Protein AF-A0A523E3P4-F1 (afdb_monomer_lite)

Secondary structure (DSSP, 8-state):
--------HHHHHHHHHHHHHTT--HHHHHHHHHHHHHH-------GGGGGTTTTGGGHHHHHHHHHHHHHHHSS--GGG--

Foldseek 3Di:
DDDDDDDPPVVVVVLCVVCVVVVHDSVVSVVVVVCVVVVPPDPPPPVVCVCPPVCVVCVVVVVVVVVVCCVVPVDDDPVRPD

Structure (mmCIF, N/CA/C/O backbone):
data_AF-A0A523E3P4-F1
#
_entry.id   AF-A0A523E3P4-F1
#
loop_
_atom_site.group_PDB
_atom_site.id
_atom_site.type_symbol
_atom_site.label_atom_id
_atom_site.label_alt_id
_atom_site.label_comp_id
_atom_site.label_asym_id
_atom_site.label_entity_id
_atom_site.label_seq_id
_atom_site.pdbx_PDB_ins_code
_atom_site.Cartn_x
_atom_site.Cartn_y
_atom_site.Cartn_z
_atom_site.occupancy
_atom_site.B_iso_or_equiv
_atom_site.auth_seq_id
_atom_site.auth_comp_id
_atom_site.auth_asym_id
_atom_site.auth_atom_id
_atom_site.pdbx_PDB_model_num
ATOM 1 N N . MET A 1 1 ? 2.032 -2.227 19.995 1.00 87.81 1 MET A N 1
ATOM 2 C CA . MET A 1 1 ? 1.842 -0.853 20.510 1.00 87.81 1 MET A CA 1
ATOM 3 C C . MET A 1 1 ? 0.408 -0.411 20.231 1.00 87.81 1 MET A C 1
ATOM 5 O O . MET A 1 1 ? -0.131 -0.820 19.208 1.00 87.81 1 MET A O 1
ATOM 9 N N . LYS A 1 2 ? -0.224 0.355 21.131 1.00 89.25 2 LYS A N 1
ATOM 10 C CA . LYS A 1 2 ? -1.524 0.998 20.872 1.00 89.25 2 LYS A CA 1
ATOM 11 C C . LYS A 1 2 ? -1.266 2.374 20.259 1.00 89.25 2 LYS A C 1
ATOM 13 O O . LYS A 1 2 ? -0.477 3.134 20.809 1.00 89.25 2 LYS A O 1
ATOM 18 N N . THR A 1 3 ? -1.940 2.676 19.156 1.00 93.75 3 THR A N 1
ATOM 19 C CA . THR A 1 3 ? -1.831 3.956 18.446 1.00 93.75 3 THR A CA 1
ATOM 20 C C . THR A 1 3 ? -3.236 4.487 18.206 1.00 93.75 3 THR A C 1
ATOM 22 O O . THR A 1 3 ? -4.125 3.720 17.833 1.00 93.75 3 THR A O 1
ATOM 25 N N . THR A 1 4 ? -3.441 5.778 18.443 1.00 94.75 4 THR A N 1
ATOM 26 C CA . THR A 1 4 ? -4.708 6.465 18.169 1.00 94.75 4 THR A CA 1
ATOM 27 C C . THR A 1 4 ? -4.560 7.233 16.860 1.00 94.75 4 THR A C 1
ATOM 29 O O . THR A 1 4 ? -3.562 7.922 16.673 1.00 94.75 4 THR A O 1
ATOM 32 N N . LEU A 1 5 ? -5.526 7.087 15.952 1.00 93.25 5 LEU A N 1
ATOM 33 C CA . LEU A 1 5 ? -5.561 7.761 14.653 1.00 93.25 5 LEU A CA 1
ATOM 34 C C . LEU A 1 5 ? -6.942 8.381 14.458 1.00 93.25 5 LEU A C 1
ATOM 36 O O . LEU A 1 5 ? -7.952 7.744 14.762 1.00 93.25 5 LEU A O 1
ATOM 40 N N . GLU A 1 6 ? -6.983 9.593 13.920 1.00 96.50 6 GLU A N 1
ATOM 41 C CA . GLU A 1 6 ? -8.231 10.246 13.537 1.00 96.50 6 GLU A CA 1
ATOM 42 C C . GLU A 1 6 ? -8.614 9.838 12.113 1.00 96.50 6 GLU A C 1
ATOM 44 O O . GLU A 1 6 ? -7.821 9.948 11.178 1.00 96.50 6 GLU A O 1
ATOM 49 N N . ILE A 1 7 ? -9.834 9.323 11.948 1.00 95.19 7 ILE A N 1
ATOM 50 C CA . ILE A 1 7 ? -10.361 8.842 10.668 1.00 95.19 7 ILE A CA 1
ATOM 51 C C . ILE A 1 7 ? -11.784 9.388 10.515 1.00 95.19 7 ILE A C 1
ATOM 53 O O . ILE A 1 7 ? -12.580 9.240 11.445 1.00 95.19 7 ILE A O 1
ATOM 57 N N . PRO A 1 8 ? -12.153 9.968 9.357 1.00 98.12 8 PRO A N 1
ATOM 58 C CA . PRO A 1 8 ? -13.526 10.396 9.110 1.00 98.12 8 PRO A CA 1
ATOM 59 C C . PRO A 1 8 ? -14.529 9.250 9.311 1.00 98.12 8 PRO A C 1
ATOM 61 O O . PRO A 1 8 ? -14.312 8.146 8.806 1.00 98.12 8 PRO A O 1
ATOM 64 N N . ASP A 1 9 ? -15.658 9.512 9.980 1.00 96.88 9 ASP A N 1
ATOM 65 C CA . ASP A 1 9 ? -16.642 8.476 10.354 1.00 96.88 9 ASP A CA 1
ATOM 66 C C . ASP A 1 9 ? -17.105 7.633 9.154 1.00 96.88 9 ASP A C 1
ATOM 68 O O . ASP A 1 9 ? -17.119 6.403 9.206 1.00 96.88 9 ASP A O 1
ATOM 72 N N . ARG A 1 10 ? -17.389 8.279 8.014 1.00 97.88 10 ARG A N 1
ATOM 73 C CA . ARG A 1 10 ? -17.784 7.579 6.779 1.00 97.88 10 ARG A CA 1
ATOM 74 C C . ARG A 1 10 ? -16.731 6.567 6.319 1.00 97.88 10 ARG A C 1
ATOM 76 O O . ARG A 1 10 ? -17.078 5.459 5.910 1.00 97.88 10 ARG A O 1
ATOM 83 N N . LEU A 1 11 ? -15.451 6.930 6.406 1.00 97.12 11 LEU A N 1
ATOM 84 C CA . LEU A 1 11 ? -14.345 6.053 6.025 1.00 97.12 11 LEU A CA 1
ATOM 85 C C . LEU A 1 11 ? -14.175 4.913 7.034 1.00 97.12 11 LEU A C 1
ATOM 87 O O . LEU A 1 11 ? -13.985 3.766 6.634 1.00 97.12 11 LEU A O 1
ATOM 91 N N . PHE A 1 12 ? -14.311 5.206 8.327 1.00 97.38 12 PHE A N 1
ATOM 92 C CA . PHE A 1 12 ? -14.242 4.208 9.390 1.00 97.38 12 PHE A CA 1
ATOM 93 C C . PHE A 1 12 ? -15.342 3.144 9.267 1.00 97.38 12 PHE A C 1
ATOM 95 O O . PHE A 1 12 ? -15.056 1.948 9.363 1.00 97.38 12 PHE A O 1
ATOM 102 N N . ARG A 1 13 ? -16.587 3.549 8.981 1.00 97.88 13 ARG A N 1
ATOM 103 C CA . ARG A 1 13 ? -17.699 2.613 8.736 1.00 97.88 13 ARG A CA 1
ATOM 104 C C . ARG A 1 13 ? -17.436 1.723 7.529 1.00 97.88 13 ARG A C 1
ATOM 106 O O . ARG A 1 13 ? -17.601 0.509 7.631 1.00 97.88 13 ARG A O 1
ATOM 113 N N . ARG A 1 14 ? -16.971 2.307 6.419 1.00 97.88 14 ARG A N 1
ATOM 114 C CA . ARG A 1 14 ? -16.614 1.539 5.220 1.00 97.88 14 ARG A CA 1
ATOM 115 C C . ARG A 1 14 ? -15.506 0.531 5.516 1.00 97.88 14 ARG A C 1
ATOM 117 O O . ARG A 1 14 ? -15.629 -0.625 5.142 1.00 97.88 14 ARG A O 1
ATOM 124 N N . ALA A 1 15 ? -14.465 0.942 6.239 1.00 97.44 15 ALA A N 1
ATOM 125 C CA . ALA A 1 15 ? -13.369 0.055 6.617 1.00 97.44 15 ALA A CA 1
ATOM 126 C C . ALA A 1 15 ? -13.844 -1.123 7.486 1.00 97.44 15 ALA A C 1
ATOM 128 O O . ALA A 1 15 ? -13.409 -2.249 7.262 1.00 97.44 15 ALA A O 1
ATOM 129 N N . LYS A 1 16 ? -14.767 -0.902 8.435 1.00 97.50 16 LYS A N 1
ATOM 130 C CA . LYS A 1 16 ? -15.366 -2.002 9.211 1.00 97.50 16 LYS A CA 1
ATOM 131 C C . LYS A 1 16 ? -16.161 -2.970 8.342 1.00 97.50 16 LYS A C 1
ATOM 133 O O . LYS A 1 16 ? -16.002 -4.172 8.519 1.00 97.50 16 LYS A O 1
ATOM 138 N N . ALA A 1 17 ? -16.996 -2.456 7.438 1.00 98.25 17 ALA A N 1
ATOM 139 C CA . ALA A 1 17 ? -17.773 -3.292 6.526 1.00 98.25 17 ALA A CA 1
ATOM 140 C C . ALA A 1 17 ? -16.844 -4.160 5.666 1.00 98.25 17 ALA A C 1
ATOM 142 O O . ALA A 1 17 ? -16.967 -5.378 5.674 1.00 98.25 17 ALA A O 1
ATOM 143 N N . THR A 1 18 ? -15.820 -3.555 5.058 1.00 97.88 18 THR A N 1
ATOM 144 C CA . THR A 1 18 ? -14.811 -4.279 4.271 1.00 97.88 18 THR A CA 1
ATOM 145 C C . THR A 1 18 ? -14.036 -5.307 5.100 1.00 97.88 18 THR A C 1
ATOM 147 O O . THR A 1 18 ? -13.712 -6.378 4.598 1.00 97.88 18 THR A O 1
ATOM 150 N N . ALA 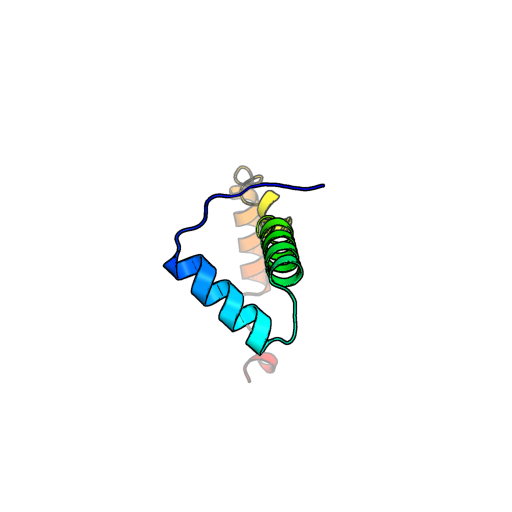A 1 19 ? -13.721 -5.010 6.363 1.00 98.00 19 ALA A N 1
ATOM 151 C CA . ALA A 1 19 ? -13.064 -5.974 7.244 1.00 98.00 19 ALA A CA 1
ATOM 152 C C . ALA A 1 19 ? -13.968 -7.194 7.501 1.00 98.00 19 ALA A C 1
ATOM 154 O O . ALA A 1 19 ? -13.515 -8.327 7.361 1.00 98.00 19 ALA A O 1
ATOM 155 N N . ALA A 1 20 ? -15.253 -6.958 7.790 1.00 98.00 20 ALA A N 1
ATOM 156 C CA . ALA A 1 20 ? -16.240 -8.013 8.002 1.00 98.00 20 ALA A CA 1
ATOM 157 C C . ALA A 1 20 ? -16.466 -8.866 6.742 1.00 98.00 20 ALA A C 1
ATOM 159 O O . ALA A 1 20 ? -16.445 -10.089 6.831 1.00 98.00 20 ALA A O 1
ATOM 160 N N . GLU A 1 21 ? -16.601 -8.237 5.571 1.00 98.12 21 GLU A N 1
ATOM 161 C CA . GLU A 1 21 ? -16.722 -8.919 4.271 1.00 98.12 21 GLU A CA 1
ATOM 162 C C . GLU A 1 21 ? -15.525 -9.834 3.979 1.00 98.12 21 GLU A C 1
ATOM 164 O O . GLU A 1 21 ? -15.683 -10.901 3.393 1.00 98.12 21 GLU A O 1
ATOM 169 N N . ARG A 1 22 ? -14.323 -9.437 4.412 1.00 97.06 22 ARG A N 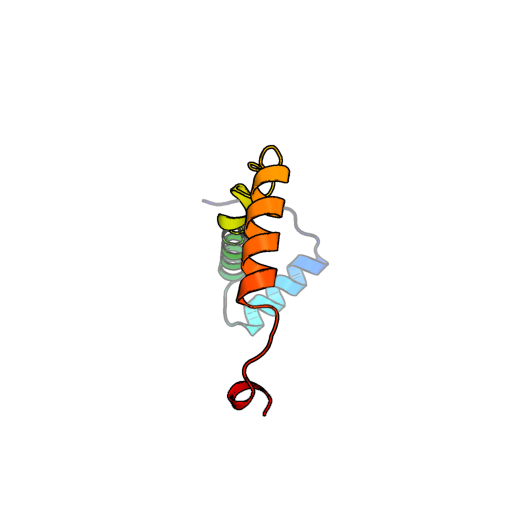1
ATOM 170 C CA . ARG A 1 22 ? -13.082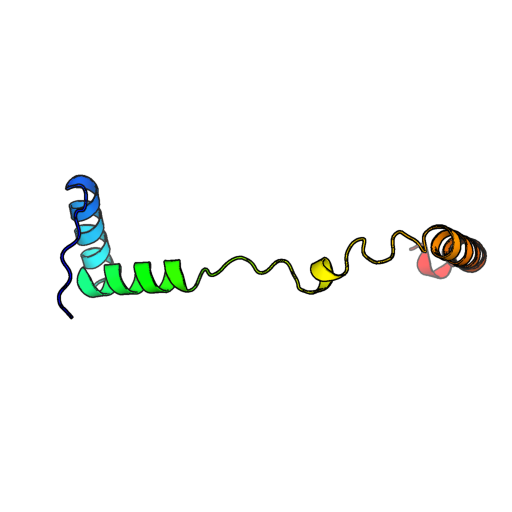 -10.212 4.252 1.00 97.06 22 ARG A CA 1
ATOM 171 C C . ARG A 1 22 ? -12.835 -11.220 5.377 1.00 97.06 22 ARG A C 1
ATOM 173 O O . ARG A 1 22 ? -11.797 -11.873 5.375 1.00 97.06 22 ARG A O 1
ATOM 180 N N . GLY A 1 23 ? 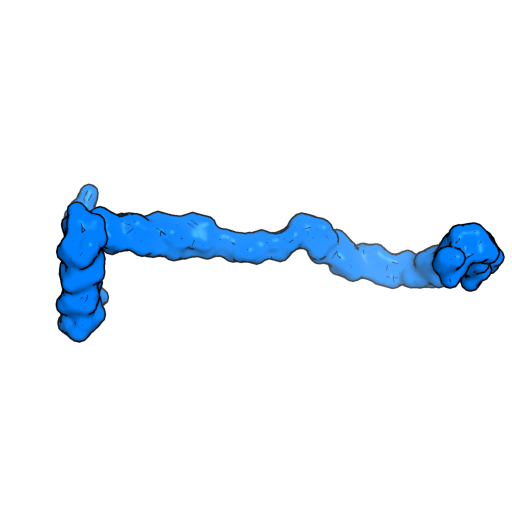-13.737 -11.327 6.354 1.00 97.81 23 GLY A N 1
ATOM 181 C CA . GLY A 1 23 ? -13.562 -12.213 7.506 1.00 97.81 23 GLY A CA 1
ATOM 182 C C . GLY A 1 23 ? -12.373 -11.842 8.401 1.00 97.81 23 GLY A C 1
ATOM 183 O O . GLY A 1 23 ? -11.827 -12.708 9.079 1.00 97.81 23 GLY A O 1
ATOM 184 N N . GLN A 1 24 ? -11.958 -10.571 8.414 1.00 97.62 24 GLN A N 1
ATOM 185 C CA . GLN A 1 24 ? -10.808 -10.101 9.188 1.00 97.62 24 GLN A CA 1
ATOM 186 C C . GLN A 1 24 ? -11.166 -8.963 10.140 1.00 97.62 24 GLN A C 1
ATOM 188 O O . GLN A 1 24 ? -12.161 -8.256 9.995 1.00 97.62 24 GLN A O 1
ATOM 193 N N . THR A 1 25 ? -10.327 -8.755 11.150 1.00 97.81 25 THR A N 1
ATOM 194 C CA . THR A 1 25 ? -10.505 -7.644 12.087 1.00 97.81 25 THR A CA 1
ATOM 195 C C . THR A 1 25 ? -10.122 -6.313 11.440 1.00 97.81 25 THR A C 1
ATOM 197 O O . THR A 1 25 ? -9.238 -6.241 10.584 1.00 97.81 25 THR A O 1
ATOM 200 N N . LEU A 1 26 ? -10.713 -5.211 11.915 1.00 96.31 26 LEU A N 1
ATOM 201 C CA . LEU A 1 26 ? -10.323 -3.866 11.473 1.00 96.31 26 LEU A CA 1
ATOM 202 C C . LEU A 1 26 ? -8.821 -3.599 11.696 1.00 96.31 26 LEU A C 1
ATOM 204 O O . LEU A 1 26 ? -8.180 -2.938 10.885 1.00 96.31 26 LEU A O 1
ATOM 208 N N . LYS A 1 27 ? -8.244 -4.146 12.774 1.00 95.75 27 LYS A N 1
ATOM 209 C CA . LYS A 1 27 ? -6.809 -4.048 13.068 1.00 95.75 27 LYS A CA 1
ATOM 210 C C . LYS A 1 27 ? -5.957 -4.706 11.978 1.00 95.75 27 LYS A C 1
ATOM 212 O O . LYS A 1 27 ? -4.959 -4.113 11.571 1.00 95.75 27 LYS A O 1
ATOM 217 N N . GLN A 1 28 ? -6.333 -5.906 11.530 1.00 97.38 28 GLN A N 1
ATOM 218 C CA . GLN A 1 28 ? -5.647 -6.611 10.440 1.00 97.38 28 GLN A CA 1
ATOM 219 C C . GLN A 1 28 ? -5.742 -5.814 9.143 1.00 97.38 28 GLN A C 1
ATOM 221 O O . GLN A 1 28 ? -4.707 -5.473 8.583 1.00 97.38 28 GLN A O 1
ATOM 226 N N . LEU A 1 29 ? -6.952 -5.380 8.766 1.00 97.44 29 LEU A N 1
ATOM 227 C CA . LEU A 1 29 ? -7.164 -4.561 7.570 1.00 97.44 29 LEU A CA 1
ATOM 228 C C . LEU A 1 29 ? -6.290 -3.296 7.562 1.00 97.44 29 LEU A C 1
ATOM 230 O O . LEU A 1 29 ? -5.667 -2.976 6.554 1.00 97.44 29 LEU A O 1
ATOM 234 N N . VAL A 1 30 ? -6.234 -2.567 8.681 1.00 95.94 30 VAL A N 1
ATOM 235 C CA . VAL A 1 30 ? -5.419 -1.346 8.785 1.00 95.94 30 VAL A CA 1
ATOM 236 C C . VAL A 1 30 ? -3.927 -1.670 8.716 1.00 95.94 30 VAL A C 1
ATOM 238 O O . VAL A 1 30 ? -3.172 -0.943 8.077 1.00 95.94 30 VAL A O 1
ATOM 241 N N . THR A 1 31 ? -3.496 -2.763 9.343 1.00 95.88 31 THR A N 1
ATOM 242 C CA . THR A 1 31 ? -2.089 -3.184 9.342 1.00 95.88 31 THR A CA 1
ATOM 243 C C . THR A 1 31 ? -1.637 -3.581 7.937 1.00 95.88 31 THR A C 1
ATOM 245 O O . THR A 1 31 ? -0.602 -3.101 7.484 1.00 95.88 31 THR A O 1
ATOM 248 N N . GLU A 1 32 ? -2.431 -4.383 7.227 1.00 96.19 32 GLU A N 1
ATOM 249 C CA . GLU A 1 32 ? -2.189 -4.773 5.833 1.00 96.19 32 GLU A CA 1
ATOM 250 C C . GLU A 1 32 ? -2.145 -3.557 4.910 1.00 96.19 32 GLU A C 1
ATOM 252 O O . GLU A 1 32 ? -1.206 -3.403 4.137 1.00 96.19 32 GLU A O 1
ATOM 257 N N . ALA A 1 33 ? -3.115 -2.645 5.031 1.00 95.31 33 ALA A N 1
ATOM 258 C CA . ALA A 1 33 ? -3.149 -1.434 4.218 1.00 95.31 33 ALA A CA 1
ATOM 259 C C . ALA A 1 33 ? -1.907 -0.554 4.442 1.00 95.31 33 ALA A C 1
ATOM 261 O O . ALA A 1 33 ? -1.359 0.004 3.491 1.00 95.31 33 ALA A O 1
ATOM 262 N N . LEU A 1 34 ? -1.437 -0.439 5.690 1.00 94.62 34 LEU A N 1
ATOM 263 C CA . LEU A 1 34 ? -0.205 0.280 6.011 1.00 94.62 34 LEU A CA 1
ATOM 264 C C . LEU A 1 34 ? 1.025 -0.438 5.448 1.00 94.62 34 LEU A C 1
ATOM 266 O O . LEU A 1 34 ? 1.879 0.214 4.852 1.00 94.62 34 LEU A O 1
ATOM 270 N N . GLN A 1 35 ? 1.105 -1.762 5.588 1.00 94.31 35 GLN A N 1
ATOM 271 C CA . GLN A 1 35 ? 2.184 -2.562 5.008 1.00 94.31 35 GLN A CA 1
ATOM 272 C C . GLN A 1 35 ? 2.227 -2.414 3.489 1.00 94.31 35 GLN A C 1
ATOM 274 O O . GLN A 1 35 ? 3.285 -2.105 2.959 1.00 94.31 35 GLN A O 1
ATOM 279 N N . GLU A 1 36 ? 1.098 -2.538 2.791 1.00 92.44 36 GLU A N 1
ATOM 280 C CA . GLU A 1 36 ? 1.028 -2.360 1.339 1.00 92.44 36 GLU A CA 1
ATOM 281 C C . GLU A 1 36 ? 1.441 -0.938 0.939 1.00 92.44 36 GLU A C 1
ATOM 283 O O . GLU A 1 36 ? 2.235 -0.743 0.015 1.00 92.44 36 GLU A O 1
ATOM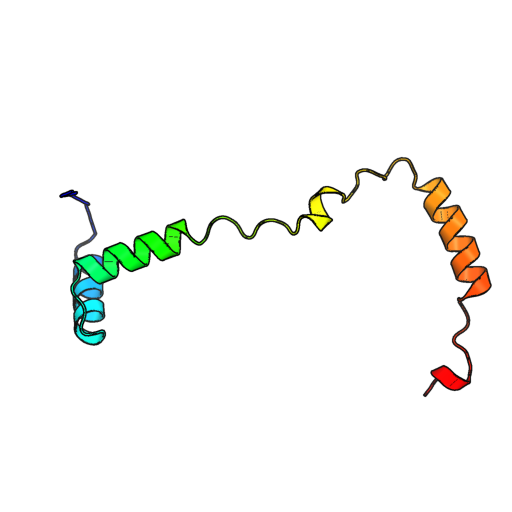 288 N N . LYS A 1 37 ? 0.953 0.078 1.661 1.00 89.56 37 LYS A N 1
ATOM 289 C CA . LYS A 1 37 ? 1.268 1.479 1.367 1.00 89.56 37 LYS A CA 1
ATOM 290 C C . LYS A 1 37 ? 2.752 1.796 1.556 1.00 89.56 37 LYS A C 1
ATOM 292 O O . LYS A 1 37 ? 3.290 2.591 0.789 1.00 89.56 37 LYS A O 1
ATOM 297 N N . LEU A 1 38 ? 3.398 1.187 2.551 1.00 88.81 38 LEU A N 1
ATOM 298 C CA . LEU A 1 38 ? 4.825 1.358 2.837 1.00 88.81 38 LEU A CA 1
ATOM 299 C C . LEU A 1 38 ? 5.716 0.457 1.963 1.00 88.81 38 LEU A C 1
ATOM 301 O O . LEU A 1 38 ? 6.826 0.860 1.614 1.00 88.81 38 LEU A O 1
ATOM 305 N N . ALA A 1 39 ? 5.230 -0.727 1.581 1.00 83.25 39 ALA A N 1
ATOM 306 C CA . ALA A 1 39 ? 5.898 -1.661 0.674 1.00 83.25 39 ALA A CA 1
ATOM 307 C C . ALA A 1 39 ? 5.882 -1.167 -0.775 1.00 83.25 39 ALA A C 1
ATOM 309 O O . ALA A 1 39 ? 6.839 -1.406 -1.509 1.00 83.25 39 ALA A O 1
ATOM 310 N N . ARG A 1 40 ? 4.869 -0.378 -1.165 1.00 66.62 40 ARG A N 1
ATOM 311 C CA . ARG A 1 40 ? 4.903 0.494 -2.351 1.00 66.62 40 ARG A CA 1
ATOM 312 C C . ARG A 1 40 ? 5.897 1.648 -2.146 1.00 66.62 40 ARG A C 1
ATOM 314 O O . ARG A 1 40 ? 5.576 2.827 -2.295 1.00 66.62 40 ARG A O 1
ATOM 321 N N . LYS A 1 41 ? 7.141 1.317 -1.810 1.00 58.81 41 LYS A N 1
ATOM 322 C CA . LYS A 1 41 ? 8.285 2.201 -1.987 1.00 58.81 41 LYS A CA 1
ATOM 323 C C . LYS A 1 41 ? 8.445 2.370 -3.493 1.00 58.81 41 LYS A C 1
ATOM 325 O O . LYS A 1 41 ? 8.435 1.369 -4.200 1.00 58.81 41 LYS A O 1
ATOM 330 N N . LYS A 1 42 ? 8.485 3.644 -3.919 1.00 58.97 42 LYS A N 1
ATOM 331 C CA . LYS A 1 42 ? 8.738 4.188 -5.268 1.00 58.97 42 LYS A CA 1
ATOM 332 C C . LYS A 1 42 ? 8.985 3.089 -6.291 1.00 58.97 42 LYS A C 1
ATOM 334 O O . LYS A 1 42 ? 9.969 2.382 -6.118 1.00 58.97 42 LYS A O 1
ATOM 339 N N . VAL A 1 43 ? 8.185 3.030 -7.364 1.00 58.56 43 VAL A N 1
ATOM 340 C CA . VAL A 1 43 ? 8.646 2.446 -8.634 1.00 58.56 43 VAL A CA 1
ATOM 341 C C . VAL A 1 43 ? 10.053 2.992 -8.821 1.00 58.56 43 VAL A C 1
ATOM 343 O O . VAL A 1 43 ? 10.225 4.186 -9.081 1.00 58.56 43 VAL A O 1
ATOM 346 N N . ALA A 1 44 ? 11.049 2.176 -8.478 1.00 59.84 44 ALA A N 1
ATOM 347 C CA . ALA A 1 44 ? 12.424 2.583 -8.569 1.00 59.84 44 ALA A CA 1
ATOM 348 C C . ALA A 1 44 ? 12.550 2.816 -10.056 1.00 59.84 44 ALA A C 1
ATOM 350 O O . ALA A 1 44 ? 12.233 1.920 -10.845 1.00 59.84 44 ALA A O 1
ATOM 351 N N . ARG A 1 45 ? 12.864 4.054 -10.445 1.00 60.34 45 ARG A N 1
ATOM 352 C CA . ARG A 1 45 ? 13.246 4.306 -11.826 1.00 60.34 45 ARG A CA 1
ATOM 353 C C . ARG A 1 45 ? 14.227 3.184 -12.174 1.00 60.34 45 ARG A C 1
ATOM 355 O O . ARG A 1 45 ? 15.148 2.991 -11.376 1.00 60.34 45 ARG A O 1
ATOM 362 N N . PRO A 1 46 ? 13.975 2.388 -13.233 1.00 67.62 46 PRO A N 1
ATOM 363 C CA . PRO A 1 46 ? 14.824 1.247 -13.542 1.00 67.62 46 PRO A CA 1
ATOM 364 C C . PRO A 1 46 ? 16.272 1.718 -13.474 1.00 67.62 46 PRO A C 1
ATOM 366 O O . PRO A 1 46 ? 16.557 2.791 -14.009 1.00 67.62 46 PRO A O 1
ATOM 369 N N . SER A 1 47 ? 17.159 0.993 -12.793 1.00 65.94 47 SER A N 1
ATOM 370 C CA . SER A 1 47 ? 18.551 1.432 -12.584 1.00 65.94 47 SER A CA 1
ATOM 371 C C . SER A 1 47 ? 19.255 1.774 -13.904 1.00 65.94 47 SER A C 1
ATOM 373 O O . SER A 1 47 ? 20.104 2.655 -13.957 1.00 65.94 47 SER A O 1
ATOM 375 N N . TRP A 1 48 ? 18.807 1.186 -15.017 1.00 69.25 48 TRP A N 1
ATOM 376 C CA . TRP A 1 48 ? 19.219 1.557 -16.372 1.00 69.25 48 TRP A CA 1
ATOM 377 C C . TRP A 1 48 ? 19.019 3.050 -16.719 1.00 69.25 48 TRP A C 1
ATOM 379 O O . TRP A 1 48 ? 19.814 3.645 -17.443 1.00 69.25 48 TRP A O 1
ATOM 389 N N . THR A 1 49 ? 17.995 3.704 -16.165 1.00 72.50 49 THR A N 1
ATOM 390 C CA . THR A 1 49 ? 17.739 5.142 -16.368 1.00 72.50 49 THR A CA 1
ATOM 391 C C . THR A 1 49 ? 18.691 6.050 -15.585 1.00 72.50 49 THR A C 1
ATOM 393 O O . THR A 1 49 ? 18.785 7.235 -15.899 1.00 72.50 49 THR A O 1
ATOM 396 N N . GLU A 1 50 ? 19.452 5.523 -14.620 1.00 73.25 50 GLU A N 1
ATOM 397 C CA . GLU A 1 50 ? 20.476 6.286 -13.889 1.00 73.25 50 GLU A CA 1
ATOM 398 C C . GLU A 1 50 ? 21.682 6.640 -14.775 1.00 73.25 50 GLU A C 1
ATOM 400 O O . GLU A 1 50 ? 22.452 7.550 -14.452 1.00 73.25 50 GLU A O 1
ATOM 405 N N . GLY A 1 51 ? 21.861 5.923 -15.890 1.00 73.31 51 GLY A N 1
ATOM 406 C CA . GLY A 1 51 ? 22.880 6.191 -16.906 1.00 73.31 51 GLY A CA 1
ATOM 407 C C . GLY A 1 51 ? 22.440 7.179 -17.990 1.00 73.31 51 GLY A C 1
ATOM 408 O O . GLY A 1 51 ? 23.286 7.713 -18.713 1.00 73.31 51 GLY A O 1
ATOM 409 N N . PHE A 1 52 ? 21.136 7.447 -18.107 1.00 78.25 52 PHE A N 1
ATOM 410 C CA . PHE A 1 52 ? 20.578 8.196 -19.230 1.00 78.25 52 PHE A CA 1
ATOM 411 C C . PHE A 1 52 ? 21.118 9.635 -19.266 1.00 78.25 52 PHE A C 1
ATOM 413 O O . PHE A 1 52 ? 21.053 10.370 -18.283 1.00 78.25 52 PHE A O 1
ATOM 420 N N . GLY A 1 53 ? 21.693 10.038 -20.403 1.00 78.88 53 GLY A N 1
ATOM 421 C CA . GLY A 1 53 ? 22.241 11.383 -20.619 1.00 78.88 53 GLY A CA 1
ATOM 422 C C . GLY A 1 53 ? 23.662 11.632 -20.090 1.00 78.88 53 GLY A C 1
ATOM 423 O O . GLY A 1 53 ? 24.272 12.628 -20.482 1.00 78.88 53 GLY A O 1
ATOM 424 N N . LYS A 1 54 ? 24.251 10.731 -19.286 1.00 86.62 54 LYS A N 1
ATOM 425 C CA . LYS A 1 54 ? 25.626 10.899 -18.758 1.00 86.62 54 LYS A CA 1
ATOM 426 C C . LYS A 1 54 ? 26.708 10.916 -19.845 1.00 86.62 54 LYS A C 1
ATOM 428 O O . LYS A 1 54 ? 27.783 11.472 -19.637 1.00 86.62 54 LYS A O 1
ATOM 433 N N . LEU A 1 55 ? 26.418 10.344 -21.013 1.00 89.44 55 LEU A N 1
ATOM 434 C CA . LEU A 1 55 ? 27.331 10.278 -22.156 1.00 89.44 55 LEU A CA 1
ATOM 435 C C . LEU A 1 55 ? 27.031 11.320 -23.241 1.00 89.44 55 LEU A C 1
ATOM 437 O O . LEU A 1 55 ? 27.598 11.236 -24.323 1.00 89.44 55 LEU A O 1
ATOM 441 N N . LYS A 1 56 ? 26.208 12.345 -22.971 1.00 86.12 56 LYS A N 1
ATOM 442 C CA . LYS A 1 56 ? 25.842 13.369 -23.973 1.00 86.12 56 LYS A CA 1
ATOM 443 C C . LYS A 1 56 ? 27.056 14.038 -24.640 1.00 86.12 56 LYS A C 1
ATOM 445 O O . LYS A 1 56 ? 26.999 14.398 -25.809 1.00 86.12 56 LYS A O 1
ATOM 450 N N . ARG A 1 57 ? 28.179 14.159 -23.921 1.00 91.06 57 ARG A N 1
ATOM 451 C CA . ARG A 1 57 ? 29.449 14.690 -24.455 1.00 91.06 57 ARG A CA 1
ATOM 452 C C . ARG A 1 57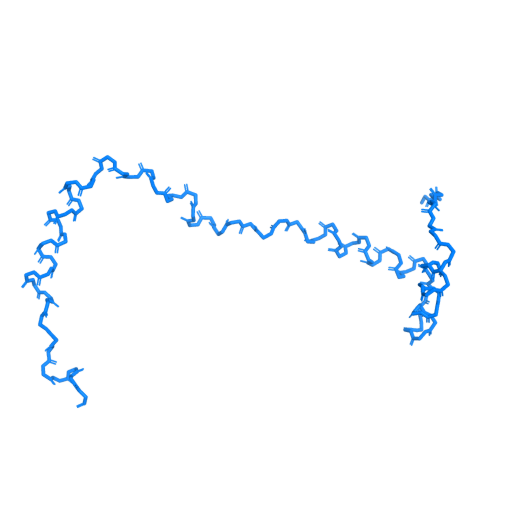 ? 30.053 13.858 -25.596 1.00 91.06 57 ARG A C 1
ATOM 454 O O . ARG A 1 57 ? 30.883 14.374 -26.329 1.00 91.06 57 ARG A O 1
ATOM 461 N N . LEU A 1 58 ? 29.671 12.586 -25.720 1.00 92.88 58 LEU A N 1
ATOM 462 C CA . LEU A 1 58 ? 30.156 11.655 -26.742 1.00 92.88 58 LEU A CA 1
ATOM 463 C C . LEU A 1 58 ? 29.277 11.644 -27.997 1.00 92.88 58 LEU A C 1
ATOM 465 O O . LEU A 1 58 ? 29.496 10.809 -28.861 1.00 92.88 58 LEU A O 1
ATOM 469 N N . HIS A 1 59 ? 28.314 12.561 -28.127 1.00 90.12 59 HIS A N 1
ATOM 470 C CA . HIS A 1 59 ? 27.362 12.573 -29.241 1.00 90.12 59 HIS A CA 1
ATOM 471 C C . HIS A 1 59 ? 28.026 12.454 -30.622 1.00 90.12 59 HIS A C 1
ATOM 473 O O . HIS A 1 59 ? 27.583 11.635 -31.415 1.00 90.12 59 HIS A O 1
ATOM 479 N N . ARG A 1 60 ? 29.134 13.168 -30.865 1.00 93.81 60 ARG A N 1
ATOM 480 C CA . ARG A 1 60 ? 29.886 13.079 -32.133 1.00 93.81 60 ARG A CA 1
ATOM 481 C C . ARG A 1 60 ? 30.468 11.689 -32.399 1.00 93.81 60 ARG A C 1
ATOM 483 O O . ARG A 1 60 ? 30.505 11.242 -33.537 1.00 93.81 60 ARG A O 1
ATOM 490 N N . GLU A 1 61 ? 30.939 11.016 -31.353 1.00 93.50 61 GLU A N 1
ATOM 491 C CA . GLU A 1 61 ? 31.463 9.653 -31.470 1.00 93.50 61 GLU A CA 1
ATOM 492 C C . GLU A 1 61 ? 30.325 8.656 -31.704 1.00 93.50 61 GLU A C 1
ATOM 494 O O . GLU A 1 61 ? 30.441 7.754 -32.525 1.00 93.50 61 GLU A O 1
ATOM 499 N N . THR A 1 62 ? 29.186 8.863 -31.038 1.00 93.31 62 THR A N 1
ATOM 500 C CA . THR A 1 62 ? 27.968 8.086 -31.283 1.00 93.31 62 THR A CA 1
ATOM 501 C C . THR A 1 62 ? 27.487 8.232 -32.727 1.00 93.31 62 THR A C 1
ATOM 503 O O . THR A 1 62 ? 27.164 7.224 -33.341 1.00 93.31 62 THR A O 1
ATOM 506 N N . GLU A 1 63 ? 27.493 9.443 -33.293 1.00 94.50 63 GLU A N 1
ATOM 507 C CA . GLU A 1 63 ? 27.138 9.680 -34.702 1.00 94.50 63 GLU A CA 1
ATOM 508 C C . GLU A 1 63 ? 28.086 8.960 -35.666 1.00 94.50 63 GLU A C 1
ATOM 510 O O . GLU A 1 63 ? 27.635 8.346 -36.629 1.00 94.50 63 GLU A O 1
ATOM 515 N N . ARG A 1 64 ? 29.395 8.981 -35.390 1.00 95.88 64 ARG A N 1
ATOM 516 C CA . ARG A 1 64 ? 30.389 8.271 -36.206 1.00 95.88 64 ARG A CA 1
ATOM 517 C C . ARG A 1 64 ? 30.149 6.760 -36.220 1.00 95.88 64 ARG A C 1
ATOM 519 O O . ARG A 1 64 ? 30.207 6.143 -37.282 1.00 95.88 64 ARG A O 1
ATOM 526 N N . ILE A 1 65 ? 29.899 6.174 -35.049 1.00 94.19 65 ILE A N 1
ATOM 527 C CA . ILE A 1 65 ? 29.600 4.742 -34.924 1.00 94.19 65 ILE A CA 1
ATOM 528 C C . ILE A 1 65 ? 28.288 4.420 -35.639 1.00 94.19 65 ILE A C 1
ATOM 530 O O . ILE A 1 65 ? 28.246 3.463 -36.405 1.00 94.19 65 ILE A O 1
ATOM 534 N N . GLN A 1 66 ? 27.248 5.234 -35.436 1.00 93.31 66 GLN A N 1
ATOM 535 C CA . GLN A 1 66 ? 25.950 5.024 -36.072 1.00 93.31 66 GLN A CA 1
ATOM 536 C C . GLN A 1 66 ? 26.062 5.045 -37.597 1.00 93.31 66 GLN A C 1
ATOM 538 O O . GLN A 1 66 ? 25.571 4.126 -38.231 1.00 93.31 66 GLN A O 1
ATOM 543 N N . ALA A 1 67 ? 26.804 5.992 -38.179 1.00 94.31 67 ALA A N 1
ATOM 544 C CA . ALA A 1 67 ? 27.020 6.034 -39.626 1.00 94.31 67 ALA A CA 1
ATOM 545 C C . ALA A 1 67 ? 27.683 4.754 -40.169 1.00 94.31 67 ALA A C 1
ATOM 547 O O . ALA A 1 67 ? 27.344 4.298 -41.254 1.00 94.31 67 ALA A O 1
ATOM 548 N N . THR A 1 68 ? 28.600 4.154 -39.401 1.00 93.75 68 THR A N 1
ATOM 549 C CA . THR A 1 68 ? 29.234 2.874 -39.773 1.00 93.75 68 THR A CA 1
ATOM 550 C C . THR A 1 68 ? 28.246 1.709 -39.676 1.00 93.75 68 THR A C 1
ATOM 552 O O . THR A 1 68 ? 28.282 0.796 -40.495 1.00 93.75 68 THR A O 1
ATOM 555 N N . ILE A 1 69 ? 27.374 1.723 -38.663 1.00 91.94 69 ILE A N 1
ATOM 556 C CA . ILE A 1 69 ? 26.321 0.714 -38.499 1.00 91.94 69 ILE A CA 1
ATOM 557 C C . ILE A 1 69 ? 25.327 0.814 -39.650 1.00 91.94 69 ILE A C 1
ATOM 559 O O . ILE A 1 69 ? 25.013 -0.206 -40.247 1.00 91.94 69 ILE A O 1
ATOM 563 N N . ASP A 1 70 ? 24.869 2.019 -39.975 1.00 92.50 70 ASP A N 1
ATOM 564 C CA . ASP A 1 70 ? 23.925 2.246 -41.064 1.00 92.50 70 ASP A CA 1
ATOM 565 C C . ASP A 1 70 ? 24.551 1.783 -42.390 1.00 92.50 70 ASP A C 1
ATOM 567 O O . ASP A 1 70 ? 23.974 0.976 -43.106 1.00 92.50 70 ASP A O 1
ATOM 571 N N . GLU A 1 71 ? 25.799 2.157 -42.679 1.00 90.38 71 GLU A N 1
ATOM 572 C CA . GLU A 1 71 ? 26.492 1.664 -43.877 1.00 90.38 71 GLU A CA 1
ATOM 573 C C . GLU A 1 71 ? 26.537 0.127 -43.958 1.00 90.38 71 GLU A C 1
ATOM 575 O O . GLU A 1 71 ? 26.355 -0.444 -45.034 1.00 90.38 71 GLU A O 1
ATOM 580 N N . ALA A 1 72 ? 26.764 -0.549 -42.831 1.00 88.25 72 ALA A N 1
ATOM 581 C CA . ALA A 1 72 ? 26.899 -2.000 -42.792 1.00 88.25 72 ALA A CA 1
ATOM 582 C C . ALA A 1 72 ? 25.559 -2.757 -42.732 1.00 88.25 72 ALA A C 1
ATOM 584 O O . ALA A 1 72 ? 25.505 -3.907 -43.165 1.00 88.25 72 ALA A O 1
ATOM 585 N N . PHE A 1 73 ? 24.501 -2.151 -42.185 1.00 88.00 73 PHE A N 1
ATOM 586 C CA . PHE A 1 73 ? 23.277 -2.853 -41.777 1.00 88.00 73 PHE A CA 1
ATOM 587 C C . PHE A 1 73 ? 21.963 -2.157 -42.185 1.00 88.00 73 PHE A C 1
ATOM 589 O O . PHE A 1 73 ? 20.896 -2.622 -41.791 1.00 88.00 73 PHE A O 1
ATOM 596 N N . ASP A 1 74 ? 21.984 -1.079 -42.977 1.00 82.88 74 ASP A N 1
ATOM 597 C CA . ASP A 1 74 ? 20.761 -0.367 -43.416 1.00 82.88 74 ASP A CA 1
ATOM 598 C C . ASP A 1 74 ? 19.957 -1.134 -44.489 1.00 82.88 74 ASP A C 1
ATOM 600 O O . ASP A 1 74 ? 18.824 -0.785 -44.823 1.00 82.88 74 ASP A O 1
ATOM 604 N N . VAL A 1 75 ? 20.502 -2.235 -45.019 1.00 84.00 75 VAL A N 1
ATOM 605 C CA . VAL A 1 75 ? 19.795 -3.116 -45.958 1.00 84.00 75 VAL A CA 1
ATOM 606 C C . VAL A 1 75 ? 19.330 -4.378 -45.242 1.00 84.00 75 VAL A C 1
ATOM 608 O O . VAL A 1 75 ? 20.135 -5.219 -44.863 1.00 84.00 75 VAL A O 1
ATOM 611 N N . ILE A 1 76 ? 18.010 -4.547 -45.138 1.00 79.50 76 ILE A N 1
ATOM 612 C CA . ILE A 1 76 ? 17.402 -5.805 -44.684 1.00 79.50 76 ILE A CA 1
ATOM 613 C C . ILE A 1 76 ? 17.695 -6.891 -45.725 1.00 79.50 76 ILE A C 1
ATOM 615 O O . ILE A 1 76 ? 17.343 -6.712 -46.907 1.00 79.50 76 ILE A O 1
ATOM 619 N N . GLU A 1 77 ? 18.315 -7.988 -45.286 1.00 82.75 77 GLU A N 1
ATOM 620 C CA . GLU A 1 77 ? 18.628 -9.151 -46.118 1.00 82.75 77 GLU A CA 1
ATOM 621 C C . GLU A 1 77 ? 17.343 -9.711 -46.757 1.00 82.75 77 GLU A C 1
ATOM 623 O O . GLU A 1 77 ? 16.287 -9.703 -46.121 1.00 82.75 77 GLU A O 1
ATOM 628 N N . PRO A 1 78 ? 17.366 -10.132 -48.035 1.00 81.56 78 PRO A N 1
ATOM 629 C CA . PRO A 1 78 ? 16.178 -10.627 -48.737 1.00 81.56 78 PRO A CA 1
ATOM 630 C C . PRO A 1 78 ? 15.408 -11.725 -47.989 1.00 81.56 78 PRO A C 1
ATOM 632 O O . PRO A 1 78 ? 14.180 -11.735 -48.030 1.00 81.56 78 PRO A O 1
ATOM 635 N N . GLU A 1 79 ? 16.123 -12.611 -47.303 1.00 82.31 79 GLU A N 1
ATOM 636 C CA . GLU A 1 79 ? 15.621 -13.698 -46.458 1.00 82.31 79 GLU A CA 1
ATOM 637 C C . GLU A 1 79 ? 14.843 -13.227 -45.219 1.00 82.31 79 GLU A C 1
ATOM 639 O O . GLU A 1 79 ? 13.982 -13.959 -44.735 1.00 82.31 79 GLU A O 1
ATOM 644 N N . ASP A 1 80 ? 15.073 -11.996 -44.759 1.00 78.88 80 ASP A N 1
ATOM 645 C CA . ASP A 1 80 ? 14.394 -11.395 -43.606 1.00 78.88 80 ASP A CA 1
ATOM 646 C C . ASP A 1 80 ? 13.194 -10.515 -44.014 1.00 78.88 80 ASP A C 1
ATOM 648 O O . ASP A 1 80 ? 12.542 -9.900 -43.164 1.00 78.88 80 ASP A O 1
ATOM 652 N N . ARG A 1 81 ? 12.888 -10.414 -45.320 1.00 79.25 81 ARG A N 1
ATOM 653 C CA . ARG A 1 81 ? 11.845 -9.507 -45.841 1.00 79.25 81 ARG A CA 1
ATOM 654 C C . ARG A 1 81 ? 10.413 -10.040 -45.787 1.00 79.25 81 ARG A C 1
ATOM 656 O O . ARG A 1 81 ? 9.531 -9.216 -46.031 1.00 79.25 81 ARG A O 1
ATOM 663 N N . LEU A 1 82 ? 10.197 -11.328 -45.485 1.00 69.31 82 LEU A N 1
ATOM 664 C CA . LEU A 1 82 ? 8.948 -12.039 -45.107 1.00 69.31 82 LEU A CA 1
ATOM 665 C C . LEU A 1 82 ? 8.983 -13.494 -45.591 1.00 69.31 82 LEU A C 1
ATOM 667 O O . LEU A 1 82 ? 9.278 -13.705 -46.788 1.00 69.31 82 LEU A O 1
#

Radius of gyration: 27.99 Å; chains: 1; bounding box: 49×28×70 Å

pLDDT: mean 88.03, std 11.28, range [58.56, 98.25]

Sequence (82 aa):
MKTTLEIPDRLFRRAKATAAERGQTLKQLVTEALQEKLARKKVARPSWTEGFGKLKRLHRETERIQATIDEAFDVIEPEDRL